Protein 1CPQ (pdb70)

Foldseek 3Di:
DPQPVLLVVVVVLVVVVVVLLVQLVVCLVPPDLVSLLVSLVSLVVSLVDDSPVSDDQQNDCVNVPPSFFWHNVCVVCVVVLVVLSVQLSVLSVQLNVCSNVSPSVSNNVSSVSNVVSVVVNCVRTGHPD

Organism: Rhodobacter capsulatus (NCBI:txid1061)

Nearest PDB structures (foldseek):
  1cpq-assembly1_A  TM=1.008E+00  e=2.840E-18  Rhodobacter capsulatus
  1cpr-assembly1_A  TM=1.002E+00  e=9.735E-18  Rhodobacter capsulatus
  3vrc-assembly1_B  TM=9.117E-01  e=1.213E-06  Thermochromatium tepidum
  3vrc-assembly1_A  TM=9.094E-01  e=1.034E-05  Thermochromatium tepidum
  5b3i-assembly2_C  TM=8.720E-01  e=8.807E-05  Hydrogenophilus thermoluteolus

B-factor: mean 19.58, std 13.54, range [7.79, 81.95]

Sequence (129 aa):
ADTKEVLEAREAYFKSLGGSMKAMTGVAKAFDAEAAKVEAAKLEKILATDVAPLFPAGTSSTDLPGQTEAKAAIWANMDDFGAKGKAMHEAGGAVIAAANAGDGAAFGAALQKLGGTCKACHDDYREED

Radius of gyration: 15.61 Å; Cα contacts (8 Å, |Δi|>4): 128; chains: 1; bounding box: 39×42×29 Å

Secondary structure (DSSP, 8-state):
--HHHHHHHHHHHHHHHHHHHHHHHHHHHT--HHHHHHHHHHHHHHTT---GGG--TT-STTTSTTT--B-THHHHSHHHHHHHHHHHHHHHHHHHHHHHHT-HHHHHHHHHHHHHHHHHHHHHHB---

InterPro domains:
  IPR002321 Cytochrome c, class II [PF01322] (6-126)
  IPR002321 Cytochrome c, class II [PS51009] (5-127)
  IPR010980 Cytochrome c/b562 [SSF47175] (2-128)
  IPR012127 Cytochrome c prime [PIRSF000027] (2-128)
  IPR015984 Cytochrome c prime, subgroup [PR00608] (92-115)
  IPR015984 Cytochrome c prime, subgroup [PR00608] (115-126)

CATH classification: 1.20.120.10

Solvent-accessible surface area: 7367 Å² total; per-residue (Å²): 99,121,51,151,100,16,12,96,29,6,68,60,21,85,160,44,27,41,34,0,47,168,35,1,54,38,19,37,174,75,71,71,36,136,30,0,69,91,35,0,58,100,2,96,159,22,37,84,66,106,32,72,88,26,16,32,83,44,4,2,18,109,73,38,101,86,113,16,78,10,53,54,36,4,55,84,68,81,134,53,31,42,57,49,35,131,41,29,47,104,12,0,33,52,0,19,61,9,0,91,80,30,67,25,90,42,0,21,51,12,12,136,144,9,21,40,20,40,130,44,25,68,82,66,12,110,40,135,162

Structure (mmCIF, N/CA/C/O backbone):
data_1CPQ
#
_entry.id   1CPQ
#
_cell.length_a   47.820
_cell.length_b   72.590
_cell.length_c   34.320
_cell.angle_alpha   90.00
_cell.angle_beta   90.00
_cell.angle_gamma   90.00
#
_symmetry.space_group_name_H-M   'P 21 21 2'
#
loop_
_entity.id
_entity.type
_entity.pdbx_description
1 polymer "CYTOCHROME C'"
2 non-polymer 'PROTOPORPHYRIN IX CONTAINING FE'
3 water water
#
loop_
_atom_site.group_PDB
_atom_site.id
_atom_site.type_symbol
_atom_site.label_atom_id
_atom_site.label_alt_id
_atom_site.label_comp_id
_atom_site.label_asym_id
_atom_site.label_entity_id
_atom_site.label_seq_id
_atom_site.pdbx_PDB_ins_code
_atom_site.Cartn_x
_atom_site.Cartn_y
_atom_site.Cartn_z
_atom_site.occupancy
_atom_site.B_iso_or_equiv
_atom_site.auth_seq_id
_atom_site.auth_comp_id
_atom_site.auth_asym_id
_atom_site.auth_atom_id
_atom_site.pdbx_PDB_model_num
ATOM 1 N N . ALA A 1 1 ? 9.113 9.244 28.281 1.00 76.70 1 ALA A N 1
ATOM 2 C CA . ALA A 1 1 ? 8.279 10.448 28.575 1.00 77.37 1 ALA A CA 1
ATOM 3 C C . ALA A 1 1 ? 7.473 10.822 27.336 1.00 77.54 1 ALA A C 1
ATOM 4 O O . ALA A 1 1 ? 7.506 10.104 26.330 1.00 79.34 1 ALA A O 1
ATOM 9 N N . ASP A 1 2 ? 6.708 11.909 27.423 1.00 76.57 2 ASP A N 1
ATOM 10 C CA . ASP A 1 2 ? 5.946 12.398 26.275 1.00 74.40 2 ASP A CA 1
ATOM 11 C C . ASP A 1 2 ? 7.051 13.013 25.396 1.00 71.24 2 ASP A C 1
ATOM 12 O O . ASP A 1 2 ? 7.343 14.214 25.475 1.00 70.84 2 ASP A O 1
ATOM 18 N N . THR A 1 3 ? 7.695 12.146 24.617 1.00 66.39 3 THR A N 1
ATOM 19 C CA . THR A 1 3 ? 8.817 12.488 23.746 1.00 61.86 3 THR A CA 1
ATOM 20 C C . THR A 1 3 ? 8.958 13.921 23.199 1.00 57.96 3 THR A C 1
ATOM 21 O O . THR A 1 3 ? 10.008 14.541 23.369 1.00 56.55 3 THR A O 1
ATOM 27 N N . LYS A 1 4 ? 7.908 14.456 22.584 1.00 54.31 4 LYS A N 1
ATOM 28 C CA . LYS A 1 4 ? 7.959 15.797 22.008 1.00 50.32 4 LYS A CA 1
ATOM 29 C C . LYS A 1 4 ? 8.593 16.883 22.864 1.00 46.30 4 LYS A C 1
ATOM 30 O O . LYS A 1 4 ? 9.494 17.589 22.412 1.00 45.29 4 LYS A O 1
ATOM 40 N N . GLU A 1 5 ? 8.151 17.014 24.104 1.00 41.71 5 GLU A N 1
ATOM 41 C CA . GLU A 1 5 ? 8.706 18.059 24.933 1.00 39.25 5 GLU A CA 1
ATOM 42 C C . GLU A 1 5 ? 10.153 17.874 25.372 1.00 34.39 5 GLU A C 1
ATOM 43 O O . GLU A 1 5 ? 10.889 18.854 25.452 1.00 31.68 5 GLU A O 1
ATOM 50 N N . VAL A 1 6 ? 10.573 16.647 25.668 1.00 29.79 6 VAL A N 1
ATOM 51 C CA . VAL A 1 6 ? 11.964 16.460 26.079 1.00 26.69 6 VAL A CA 1
ATOM 52 C C . VAL A 1 6 ? 12.903 16.819 24.933 1.00 23.52 6 VAL A C 1
ATOM 53 O O . VAL A 1 6 ? 13.921 17.469 25.153 1.00 22.13 6 VAL A O 1
ATOM 58 N N . LEU A 1 7 ? 12.522 16.461 23.708 1.00 20.56 7 LEU A N 1
ATOM 59 C CA . LEU A 1 7 ? 13.349 16.769 22.546 1.00 19.53 7 LEU A CA 1
ATOM 60 C C . LEU A 1 7 ? 13.476 18.284 22.374 1.00 20.23 7 LEU A C 1
ATOM 61 O O . LEU A 1 7 ? 14.570 18.792 22.131 1.00 18.81 7 LEU A O 1
ATOM 67 N N . GLU A 1 8 ? 12.371 19.004 22.554 1.00 20.21 8 GLU A N 1
ATOM 68 C CA . GLU A 1 8 ? 12.382 20.461 22.440 1.00 22.94 8 GLU A CA 1
ATOM 69 C C . GLU A 1 8 ? 13.242 21.066 23.539 1.00 20.62 8 GLU A C 1
ATOM 70 O O . GLU A 1 8 ? 14.055 21.951 23.287 1.00 21.85 8 GLU A O 1
ATOM 77 N N . ALA A 1 9 ? 13.063 20.567 24.754 1.00 17.81 9 ALA A N 1
ATOM 78 C CA . ALA A 1 9 ? 13.786 21.060 25.905 1.00 17.03 9 ALA A CA 1
ATOM 79 C C . ALA A 1 9 ? 15.299 20.903 25.803 1.00 17.11 9 ALA A C 1
ATOM 80 O O . ALA A 1 9 ? 16.052 21.854 26.047 1.00 16.84 9 ALA A O 1
ATOM 83 N N . ARG A 1 10 ? 15.758 19.719 25.419 1.00 16.23 10 ARG A N 1
ATOM 84 C CA . ARG A 1 10 ? 17.194 19.501 25.343 1.00 15.59 10 ARG A CA 1
ATOM 85 C C . ARG A 1 10 ? 17.822 20.220 24.166 1.00 14.93 10 ARG A C 1
ATOM 86 O O . ARG A 1 10 ? 18.957 20.678 24.245 1.00 16.08 10 ARG A O 1
ATOM 100 N N . GLU A 1 11 ? 17.075 20.369 23.087 1.00 15.40 11 GLU A N 1
ATOM 101 C CA . GLU A 1 11 ? 17.616 21.071 21.939 1.00 18.00 11 GLU A CA 1
ATOM 102 C C . GLU A 1 11 ? 17.733 22.564 22.262 1.00 16.67 11 GLU A C 1
ATOM 103 O O . GLU A 1 11 ? 18.714 23.209 21.901 1.00 17.27 11 GLU A O 1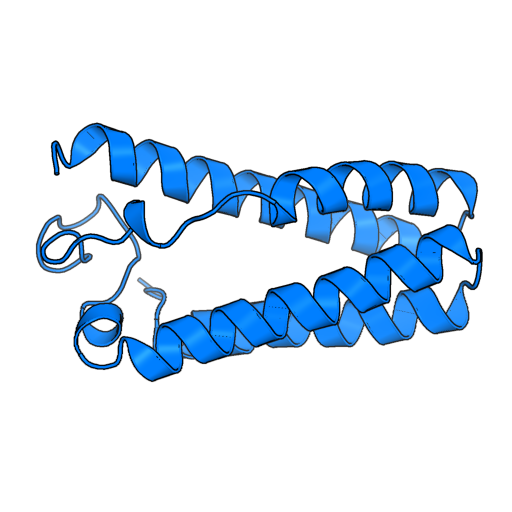
ATOM 110 N N . ALA A 1 12 ? 16.799 23.068 23.060 1.00 17.01 12 ALA A N 1
ATOM 111 C CA . ALA A 1 12 ? 16.796 24.465 23.474 1.00 17.55 12 ALA A CA 1
ATOM 112 C C . ALA A 1 12 ? 17.983 24.728 24.381 1.00 16.97 12 ALA A C 1
ATOM 113 O O . ALA A 1 12 ? 18.638 25.769 24.287 1.00 17.88 12 ALA A O 1
ATOM 116 N N . TYR A 1 13 ? 18.245 23.769 25.265 1.00 16.42 13 TYR A N 1
ATOM 117 C CA . TYR A 1 13 ? 19.347 23.840 26.217 1.00 14.45 13 TYR A CA 1
ATOM 118 C C . TYR A 1 13 ? 20.699 23.878 25.511 1.00 14.07 13 TYR A C 1
ATOM 119 O O . TYR A 1 13 ? 21.546 24.721 25.823 1.00 15.14 13 TYR A O 1
ATOM 130 N N . PHE A 1 14 ? 20.903 22.972 24.561 1.00 13.66 14 PHE A N 1
ATOM 131 C CA . PHE A 1 14 ? 22.165 22.922 23.816 1.00 14.24 14 PHE A CA 1
ATOM 132 C C . PHE A 1 14 ? 22.336 24.122 22.897 1.00 15.49 14 PHE A C 1
ATOM 133 O O . PHE A 1 14 ? 23.458 24.598 22.687 1.00 13.39 14 PHE A O 1
ATOM 142 N N . LYS A 1 15 ? 21.219 24.620 22.363 1.00 16.93 15 LYS A N 1
ATOM 143 C CA . LYS A 1 15 ? 21.249 25.812 21.522 1.00 18.60 15 LYS A CA 1
ATOM 144 C C . LYS A 1 15 ? 21.719 27.002 22.363 1.00 17.70 15 LYS A C 1
ATOM 145 O O . LYS A 1 15 ? 22.583 27.765 21.928 1.00 18.25 15 LYS A O 1
ATOM 155 N N . SER A 1 16 ? 21.187 27.144 23.576 1.00 17.45 16 SER A N 1
ATOM 156 C CA . SER A 1 16 ? 21.609 28.252 24.424 1.00 19.26 16 SER A CA 1
ATOM 157 C C . SER A 1 16 ? 23.093 28.117 24.832 1.00 18.54 16 SER A C 1
ATOM 158 O O . SER A 1 16 ? 23.820 29.117 24.942 1.00 16.79 16 SER A O 1
ATOM 163 N N . LEU A 1 17 ? 23.546 26.879 25.020 1.00 17.96 17 LEU A N 1
ATOM 164 C CA . LEU A 1 17 ? 24.943 26.622 25.361 1.00 17.77 17 LEU A CA 1
ATOM 165 C C . LEU A 1 17 ? 25.814 27.022 24.167 1.00 16.75 17 LEU A C 1
ATOM 166 O O . LEU A 1 17 ? 26.901 27.590 24.332 1.00 15.42 17 LEU A O 1
ATOM 172 N N . GLY A 1 18 ? 25.349 26.694 22.964 1.00 17.26 18 GLY A N 1
ATOM 173 C CA . GLY A 1 18 ? 26.098 27.048 21.769 1.00 17.70 18 GLY A CA 1
ATOM 174 C C . GLY A 1 18 ? 26.256 28.562 21.679 1.00 18.04 18 GLY A C 1
ATOM 175 O O . GLY A 1 18 ? 27.360 29.070 21.443 1.00 17.86 18 GLY A O 1
ATOM 177 N N . GLY A 1 19 ? 25.161 29.280 21.932 1.00 16.79 19 GLY A N 1
ATOM 178 C CA . GLY A 1 19 ? 25.176 30.733 21.874 1.00 17.06 19 GLY A CA 1
ATOM 179 C C . GLY A 1 19 ? 26.132 31.318 22.893 1.00 17.18 19 GLY A C 1
ATOM 180 O O . GLY A 1 19 ? 26.862 32.286 22.625 1.00 14.85 19 GLY A O 1
ATOM 182 N N . SER A 1 20 ? 26.133 30.712 24.075 1.00 16.80 20 SER A N 1
ATOM 183 C CA . SER A 1 20 ? 27.016 31.134 25.147 1.00 16.58 20 SER A CA 1
ATOM 184 C C . SER A 1 20 ? 28.489 30.918 24.739 1.00 15.59 20 SER A C 1
ATOM 185 O O . SER A 1 20 ? 29.308 31.808 24.899 1.00 14.81 20 SER A O 1
ATOM 190 N N . MET A 1 21 ? 28.802 29.762 24.157 1.00 14.99 21 MET A N 1
ATOM 191 C CA . MET A 1 21 ? 30.170 29.457 23.735 1.00 16.74 21 MET A CA 1
ATOM 192 C C . MET A 1 21 ? 30.643 30.451 22.666 1.00 16.43 21 MET A C 1
ATOM 193 O O . MET A 1 21 ? 31.774 30.938 22.697 1.00 15.37 21 MET A O 1
ATOM 199 N N . LYS A 1 22 ? 29.749 30.767 21.739 1.00 15.17 22 LYS A N 1
ATOM 200 C CA . LYS A 1 22 ? 30.032 31.696 20.659 1.00 16.77 22 LYS A CA 1
ATOM 201 C C . LYS A 1 22 ? 30.351 33.090 21.217 1.00 15.58 22 LYS A C 1
ATOM 202 O O . LYS A 1 22 ? 31.355 33.697 20.850 1.00 15.89 22 LYS A O 1
ATOM 212 N N . ALA A 1 23 ? 29.559 33.549 22.178 1.00 14.09 23 ALA A N 1
ATOM 213 C CA . ALA A 1 23 ? 29.768 34.875 22.762 1.00 13.93 23 ALA A CA 1
ATOM 214 C C . ALA A 1 23 ? 31.064 34.955 23.566 1.00 12.72 23 ALA A C 1
ATOM 215 O O . ALA A 1 23 ? 31.813 35.931 23.473 1.00 15.07 23 ALA A O 1
ATOM 218 N N . MET A 1 24 ? 31.333 33.930 24.359 1.00 12.23 24 MET A N 1
ATOM 219 C CA . MET A 1 24 ? 32.544 33.917 25.163 1.00 12.59 24 MET A CA 1
ATOM 220 C C . MET A 1 24 ? 33.818 33.842 24.339 1.00 12.84 24 MET A C 1
ATOM 221 O O . MET A 1 24 ? 34.853 34.340 24.777 1.00 12.75 24 MET A O 1
ATOM 227 N N . THR A 1 25 ? 33.748 33.220 23.159 1.00 14.63 25 THR A N 1
ATOM 228 C CA . THR A 1 25 ? 34.911 33.122 22.263 1.00 15.25 25 THR A CA 1
ATOM 229 C C . THR A 1 25 ? 35.256 34.539 21.778 1.00 14.80 25 THR A C 1
ATOM 230 O O . THR A 1 25 ? 36.430 34.915 21.689 1.00 16.07 25 THR A O 1
ATOM 236 N N . GLY A 1 26 ? 34.225 35.332 21.494 1.00 14.43 26 GLY A N 1
ATOM 237 C CA . GLY A 1 26 ? 34.451 36.703 21.069 1.00 15.71 26 GLY A CA 1
ATOM 238 C C . GLY A 1 26 ? 35.103 37.489 22.192 1.00 17.21 26 GLY A C 1
ATOM 239 O O . GLY A 1 26 ? 36.057 38.225 21.967 1.00 19.90 26 GLY A O 1
ATOM 241 N N . VAL A 1 27 ? 34.608 37.314 23.413 1.00 18.09 27 VAL A N 1
ATOM 242 C CA . VAL A 1 27 ? 35.167 38.001 24.567 1.00 18.27 27 VAL A CA 1
ATOM 243 C C . VAL A 1 27 ? 36.628 37.602 24.755 1.00 19.56 27 VAL A C 1
ATOM 244 O O . VAL A 1 27 ? 37.473 38.458 24.989 1.00 20.59 27 VAL A O 1
ATOM 249 N N . ALA A 1 28 ? 36.929 36.312 24.631 1.00 20.63 28 ALA A N 1
ATOM 250 C CA . ALA A 1 28 ? 38.299 35.824 24.782 1.00 21.24 28 ALA A CA 1
ATOM 251 C C . ALA A 1 28 ? 39.234 36.466 23.753 1.00 22.42 28 ALA A C 1
ATOM 252 O O . ALA A 1 28 ? 40.407 36.705 24.026 1.00 23.11 28 ALA A O 1
ATOM 255 N N . LYS A 1 29 ? 38.708 36.781 22.581 1.00 24.34 29 LYS A N 1
ATOM 256 C CA . LYS A 1 29 ? 39.526 37.401 21.549 1.00 26.94 29 LYS A CA 1
ATOM 257 C C . LYS A 1 29 ? 39.882 38.845 21.892 1.00 28.15 29 LYS A C 1
ATOM 258 O O . LYS A 1 29 ? 40.954 39.331 21.526 1.00 31.36 29 LYS A O 1
ATOM 268 N N . ALA A 1 30 ? 39.013 39.500 22.653 1.00 26.52 30 ALA A N 1
ATOM 269 C CA . ALA A 1 30 ? 39.207 40.887 23.042 1.00 25.27 30 ALA A CA 1
ATOM 270 C C . ALA A 1 30 ? 38.710 41.013 24.474 1.00 24.19 30 ALA A C 1
ATOM 271 O O . ALA A 1 30 ? 37.675 41.620 24.734 1.00 25.91 30 ALA A O 1
ATOM 274 N N . PHE A 1 31 ? 39.457 40.450 25.410 1.00 23.54 31 PHE A N 1
ATOM 275 C CA . PHE A 1 31 ? 39.027 40.457 26.792 1.00 21.65 31 PHE A CA 1
ATOM 276 C C . PHE A 1 31 ? 38.577 41.789 27.367 1.00 23.64 31 PHE A C 1
ATOM 277 O O . PHE A 1 31 ? 39.264 42.810 27.268 1.00 23.71 31 PHE A O 1
ATOM 286 N N . ASP A 1 32 ? 37.402 41.739 27.978 1.00 23.30 32 ASP A N 1
ATOM 287 C CA . ASP A 1 32 ? 36.768 42.876 28.615 1.00 25.08 32 ASP A CA 1
ATOM 288 C C . ASP A 1 32 ? 36.160 42.246 29.849 1.00 22.13 32 ASP A C 1
ATOM 289 O O . ASP A 1 32 ? 35.313 41.376 29.739 1.00 22.69 32 ASP A O 1
ATOM 295 N N . ALA A 1 33 ? 36.608 42.672 31.019 1.00 21.98 33 ALA A N 1
ATOM 296 C CA . ALA A 1 33 ? 36.116 42.119 32.278 1.00 22.04 33 ALA A CA 1
ATOM 297 C C . ALA A 1 33 ? 34.598 42.187 32.446 1.00 22.13 33 ALA A C 1
ATOM 298 O O . ALA A 1 33 ? 33.973 41.220 32.886 1.00 20.32 33 ALA A O 1
ATOM 301 N N . GLU A 1 34 ? 33.996 43.319 32.102 1.00 22.65 34 GLU A N 1
ATOM 302 C CA . GLU A 1 34 ? 32.547 43.438 32.256 1.00 23.96 34 GLU A CA 1
ATOM 303 C C . GLU A 1 34 ? 31.778 42.545 31.281 1.00 21.26 34 GLU A C 1
ATOM 304 O O . GLU A 1 34 ? 30.794 41.911 31.659 1.00 20.09 34 GLU A O 1
ATOM 311 N N . ALA A 1 35 ? 32.255 42.453 30.046 1.00 17.03 35 ALA A N 1
ATOM 312 C CA . ALA A 1 35 ? 31.601 41.597 29.080 1.00 16.43 35 ALA A CA 1
ATOM 313 C C . ALA A 1 35 ? 31.747 40.144 29.543 1.00 15.59 35 ALA A C 1
ATOM 314 O O . ALA A 1 35 ? 30.805 39.362 29.455 1.00 14.80 35 ALA A O 1
ATOM 317 N N . ALA A 1 36 ? 32.924 39.785 30.053 1.00 15.19 36 ALA A N 1
ATOM 318 C CA . ALA A 1 36 ? 33.177 38.419 30.520 1.00 13.98 36 ALA A CA 1
ATOM 319 C C . ALA A 1 36 ? 32.238 38.039 31.664 1.00 13.39 36 ALA A C 1
ATOM 320 O O . ALA A 1 36 ? 31.658 36.947 31.656 1.00 14.49 36 ALA A O 1
ATOM 323 N N . LYS A 1 37 ? 32.076 38.939 32.632 1.00 13.05 37 LYS A N 1
ATOM 324 C CA . LYS A 1 37 ? 31.203 38.692 33.777 1.00 14.01 37 LYS A CA 1
ATOM 325 C C . LYS A 1 37 ? 29.738 38.584 33.354 1.00 13.44 37 LYS A C 1
ATOM 326 O O . LYS A 1 37 ? 28.994 37.782 33.923 1.00 12.27 37 LYS A O 1
ATOM 336 N N . VAL A 1 38 ? 29.324 39.358 32.350 1.00 13.47 38 VAL A N 1
ATOM 337 C CA . VAL A 1 38 ? 27.933 39.271 31.898 1.00 15.09 38 VAL A CA 1
ATOM 338 C C . VAL A 1 38 ? 27.687 37.922 31.242 1.00 13.24 38 VAL A C 1
ATOM 339 O O . VAL A 1 38 ? 26.652 37.300 31.469 1.00 11.16 38 VAL A O 1
ATOM 344 N N . GLU A 1 39 ? 28.637 37.461 30.434 1.00 11.90 39 GLU A N 1
ATOM 345 C CA . GLU A 1 39 ? 28.463 36.176 29.786 1.00 12.20 39 GLU A CA 1
ATOM 346 C C . GLU A 1 39 ? 28.526 35.052 30.795 1.00 13.38 39 GLU A C 1
ATOM 347 O O . GLU A 1 39 ? 27.763 34.094 30.699 1.00 12.90 39 GLU A O 1
ATOM 354 N N . ALA A 1 40 ? 29.414 35.180 31.776 1.00 14.10 40 ALA A N 1
ATOM 355 C CA . ALA A 1 40 ? 29.560 34.157 32.813 1.00 13.93 40 ALA A CA 1
ATOM 356 C C . ALA A 1 40 ? 28.269 34.010 33.633 1.00 14.29 40 ALA A C 1
ATOM 357 O O . ALA A 1 40 ? 27.866 32.896 33.967 1.00 15.69 40 ALA A O 1
ATOM 360 N N . ALA A 1 41 ? 27.628 35.133 33.962 1.00 13.48 41 ALA A N 1
ATOM 361 C CA . ALA A 1 41 ? 26.391 35.119 34.733 1.00 11.98 41 ALA A CA 1
ATOM 362 C C . ALA A 1 41 ? 25.314 34.334 33.973 1.00 12.70 41 ALA A C 1
ATOM 363 O O . ALA A 1 41 ? 24.556 33.554 34.564 1.00 14.21 41 ALA A O 1
ATOM 366 N N . LYS A 1 42 ? 25.267 34.520 32.659 1.00 11.40 42 LYS A N 1
ATOM 367 C CA . LYS A 1 42 ? 24.309 33.808 31.829 1.00 11.56 42 LYS A CA 1
ATOM 368 C C . LYS A 1 42 ? 24.653 32.314 31.820 1.00 12.69 42 LYS A C 1
ATOM 369 O O . LYS A 1 42 ? 23.796 31.478 32.080 1.00 12.60 42 LYS A O 1
ATOM 379 N N . LEU A 1 43 ? 25.920 31.991 31.566 1.00 12.75 43 LEU A N 1
ATOM 380 C CA . LEU A 1 43 ? 26.368 30.602 31.532 1.00 13.32 43 LEU A CA 1
ATOM 381 C C . LEU A 1 43 ? 26.075 29.896 32.857 1.00 12.98 43 LEU A C 1
ATOM 382 O O . LEU A 1 43 ? 25.688 28.721 32.869 1.00 12.44 43 LEU A O 1
ATOM 388 N N . GLU A 1 44 ? 26.237 30.619 33.966 1.00 13.11 44 GLU A N 1
ATOM 389 C CA . GLU A 1 44 ? 25.993 30.054 35.283 1.00 15.69 44 GLU A CA 1
ATOM 390 C C . GLU A 1 44 ? 24.578 29.527 35.427 1.00 15.20 44 GLU A C 1
ATOM 391 O O . GLU A 1 44 ? 24.364 28.436 35.948 1.00 16.05 44 GLU A O 1
ATOM 398 N N . LYS A 1 45 ? 23.616 30.300 34.944 1.00 14.78 45 LYS A N 1
ATOM 399 C CA . LYS A 1 45 ? 22.219 29.901 35.004 1.00 15.43 45 LYS A CA 1
ATOM 400 C C . LYS A 1 45 ? 21.968 28.692 34.099 1.00 14.59 45 LYS A C 1
ATOM 401 O O . LYS A 1 45 ? 21.311 27.731 34.513 1.00 15.70 45 LYS A O 1
ATOM 411 N N . ILE A 1 46 ? 22.527 28.714 32.891 1.00 14.47 46 ILE A N 1
ATOM 412 C CA . ILE 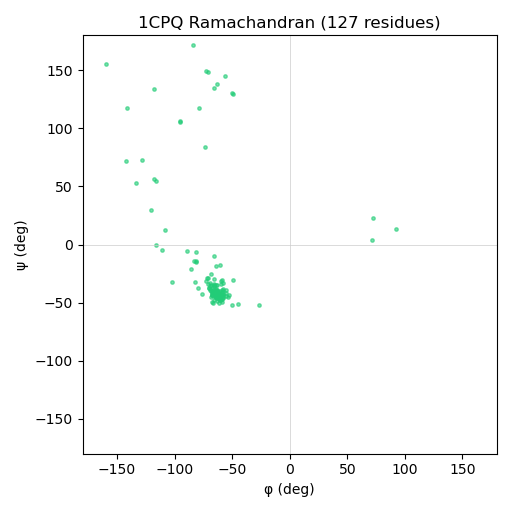A 1 46 ? 22.352 27.599 31.945 1.00 15.20 46 ILE A CA 1
ATOM 413 C C . ILE A 1 46 ? 22.857 26.292 32.556 1.00 15.02 46 ILE A C 1
ATOM 414 O O . ILE A 1 46 ? 22.157 25.279 32.521 1.00 16.40 46 ILE A O 1
ATOM 420 N N . LEU A 1 47 ? 24.036 26.329 33.164 1.00 15.46 47 LEU A N 1
ATOM 421 C CA . LEU A 1 47 ? 24.618 25.138 33.769 1.00 18.47 47 LEU A CA 1
ATOM 422 C C . LEU A 1 47 ? 23.857 24.594 34.961 1.00 21.68 47 LEU A C 1
ATOM 423 O O . LEU A 1 47 ? 24.180 23.517 35.463 1.00 22.37 47 LEU A O 1
ATOM 429 N N . ALA A 1 48 ? 22.880 25.349 35.447 1.00 23.55 48 ALA A N 1
ATOM 430 C CA . ALA A 1 48 ? 22.082 24.886 36.575 1.00 25.99 48 ALA A CA 1
ATOM 431 C C . ALA A 1 48 ? 20.966 23.921 36.132 1.00 27.95 48 ALA A C 1
ATOM 432 O O . ALA A 1 48 ? 20.365 23.241 36.967 1.00 30.41 48 ALA A O 1
ATOM 435 N N . THR A 1 49 ? 20.682 23.865 34.831 1.00 27.95 49 THR A N 1
ATOM 436 C CA . THR A 1 49 ? 19.643 22.974 34.303 1.00 28.42 49 THR A CA 1
ATOM 437 C C . THR A 1 49 ? 20.029 21.505 34.484 1.00 28.52 49 THR A C 1
ATOM 438 O O . THR A 1 49 ? 21.163 21.111 34.189 1.00 27.93 49 THR A O 1
ATOM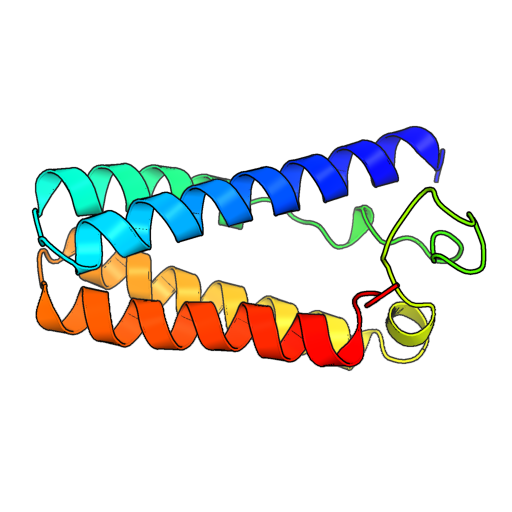 444 N N . ASP A 1 50 ? 19.091 20.688 34.956 1.00 29.82 50 ASP A N 1
ATOM 445 C CA . ASP A 1 50 ? 19.362 19.255 35.130 1.00 30.52 50 ASP A CA 1
ATOM 446 C C . ASP A 1 50 ? 18.841 18.571 33.868 1.00 28.47 50 ASP A C 1
ATOM 447 O O . ASP A 1 50 ? 17.636 18.422 33.694 1.00 29.62 50 ASP A O 1
ATOM 453 N N . VAL A 1 51 ? 19.742 18.155 32.988 1.00 26.89 51 VAL A N 1
ATOM 454 C CA . VAL A 1 51 ? 19.314 17.529 31.737 1.00 27.28 51 VAL A CA 1
ATOM 455 C C . VAL A 1 51 ? 19.117 16.015 31.753 1.00 25.22 51 VAL A C 1
ATOM 456 O O . VAL A 1 51 ? 18.630 15.456 30.772 1.00 23.54 51 VAL A O 1
ATOM 461 N N . ALA A 1 52 ? 19.464 15.359 32.863 1.00 23.66 52 ALA A N 1
ATOM 462 C CA . ALA A 1 52 ? 19.287 13.907 32.972 1.00 23.36 52 ALA A CA 1
ATOM 463 C C . ALA A 1 52 ? 17.865 13.493 32.562 1.00 22.23 52 ALA A C 1
ATOM 464 O O . ALA A 1 52 ? 17.696 12.644 31.683 1.00 20.47 52 ALA A O 1
ATOM 467 N N . PRO A 1 53 ? 16.828 14.132 33.149 1.00 22.09 53 PRO A N 1
ATOM 468 C CA . PRO A 1 53 ? 15.442 13.790 32.804 1.00 21.25 53 PRO A CA 1
ATOM 469 C C . PRO A 1 53 ? 15.107 14.023 31.322 1.00 20.51 53 PRO A C 1
ATOM 470 O O . PRO A 1 53 ? 14.096 13.520 30.830 1.00 20.38 53 PRO A O 1
ATOM 474 N N . LEU A 1 54 ? 15.933 14.806 30.626 1.00 18.40 54 LEU A N 1
ATOM 475 C CA . LEU A 1 54 ? 15.701 15.103 29.214 1.00 17.32 54 LEU A CA 1
ATOM 476 C C . LEU A 1 54 ? 16.205 13.983 28.301 1.00 15.96 54 LEU A C 1
ATOM 477 O O . LEU A 1 54 ? 15.972 14.008 27.094 1.00 14.97 54 LEU A O 1
ATOM 483 N N . PHE A 1 55 ? 16.882 12.998 28.879 1.00 15.80 55 PHE A N 1
ATOM 484 C CA . PHE A 1 55 ? 17.400 11.880 28.104 1.00 15.14 55 PHE A CA 1
ATOM 485 C C . PHE A 1 55 ? 16.818 10.518 28.512 1.00 16.48 55 PHE A C 1
ATOM 486 O O . PHE A 1 55 ? 17.566 9.602 28.871 1.00 15.18 55 PHE A O 1
ATOM 495 N N . PRO A 1 56 ? 15.471 10.371 28.484 1.00 17.13 56 PRO A N 1
ATOM 496 C CA . PRO A 1 56 ? 14.880 9.077 28.858 1.00 16.67 56 PRO A CA 1
ATOM 497 C C . PRO A 1 56 ? 15.147 8.071 27.735 1.00 19.06 56 PRO A C 1
ATOM 498 O O . PRO A 1 56 ? 15.243 8.454 26.558 1.00 18.21 56 PRO A O 1
ATOM 502 N N . ALA A 1 57 ? 15.283 6.795 28.090 1.00 18.39 57 ALA A N 1
ATOM 503 C CA . ALA A 1 57 ? 15.544 5.760 27.096 1.00 17.71 57 ALA A CA 1
ATOM 504 C C . ALA A 1 57 ? 14.458 5.773 26.011 1.00 16.17 57 ALA A C 1
ATOM 505 O O . ALA A 1 57 ? 13.305 6.120 26.272 1.00 14.77 57 ALA A O 1
ATOM 508 N N . GLY A 1 58 ? 14.856 5.471 24.779 1.00 17.10 58 GLY A N 1
ATOM 509 C CA . GLY A 1 58 ? 13.910 5.462 23.673 1.00 17.27 58 GLY A CA 1
ATOM 510 C C . GLY A 1 58 ? 13.766 6.759 22.886 1.00 16.34 58 GLY A C 1
ATOM 511 O O . GLY A 1 58 ? 12.821 6.912 22.102 1.00 16.91 58 GLY A O 1
ATOM 513 N N . THR A 1 59 ? 14.691 7.694 23.078 1.00 14.59 59 THR A N 1
ATOM 514 C CA . THR A 1 59 ? 14.628 8.964 22.368 1.00 14.54 59 THR A CA 1
ATOM 515 C C . THR A 1 59 ? 15.864 9.216 21.507 1.00 15.13 59 THR A C 1
ATOM 516 O O . THR A 1 59 ? 16.250 10.364 21.287 1.00 15.31 59 THR A O 1
ATOM 522 N N . SER A 1 60 ? 16.479 8.146 21.011 1.00 14.77 60 SER A N 1
ATOM 523 C CA . SER A 1 60 ? 17.674 8.289 20.178 1.00 14.81 60 SER A CA 1
ATOM 524 C C . SER A 1 60 ? 17.290 8.549 18.730 1.00 15.30 60 SER A C 1
ATOM 525 O O . SER A 1 60 ? 16.122 8.409 18.354 1.00 13.17 60 SER A O 1
ATOM 530 N N . SER A 1 61 ? 18.291 8.862 17.911 1.00 16.72 61 SER A N 1
ATOM 531 C CA . SER A 1 61 ? 18.083 9.111 16.487 1.00 16.60 61 SER A CA 1
ATOM 532 C C . SER A 1 61 ? 17.570 7.853 15.762 1.00 17.30 61 SER A C 1
ATOM 533 O O . SER A 1 61 ? 17.025 7.941 14.674 1.00 17.13 61 SER A O 1
ATOM 538 N N . THR A 1 62 ? 17.747 6.689 16.374 1.00 17.49 62 THR A N 1
ATOM 539 C CA . THR A 1 62 ? 17.275 5.435 15.804 1.00 18.24 62 THR A CA 1
ATOM 540 C C . THR A 1 62 ? 15.801 5.278 16.146 1.00 19.03 62 THR A C 1
ATOM 541 O O . THR A 1 62 ? 15.042 4.682 15.382 1.00 20.59 62 THR A O 1
ATOM 547 N N . ASP A 1 63 ? 15.402 5.785 17.309 1.00 17.41 63 ASP A N 1
ATOM 548 C CA . ASP A 1 63 ? 14.007 5.695 17.738 1.00 17.11 63 ASP A CA 1
ATOM 549 C C . ASP A 1 63 ? 13.131 6.753 17.069 1.00 16.32 63 ASP A C 1
ATOM 550 O O . ASP A 1 63 ? 11.966 6.504 16.756 1.00 16.82 63 ASP A O 1
ATOM 556 N N . LEU A 1 64 ? 13.688 7.943 16.896 1.00 15.17 64 LEU A N 1
ATOM 557 C CA . LEU A 1 64 ? 12.978 9.075 16.300 1.00 15.15 64 LEU A CA 1
ATOM 558 C C . LEU A 1 64 ? 13.824 9.647 15.161 1.00 15.08 64 LEU A C 1
ATOM 559 O O . LEU A 1 64 ? 14.398 10.744 15.267 1.00 14.55 64 LEU A O 1
ATOM 565 N N . PRO A 1 65 ? 13.889 8.917 14.037 1.00 16.90 65 PRO A N 1
ATOM 566 C CA . PRO A 1 65 ? 14.678 9.353 12.877 1.00 17.41 65 PRO A CA 1
ATOM 567 C C . PRO A 1 65 ? 14.436 10.785 12.411 1.00 18.49 65 PRO A C 1
ATOM 568 O O . PRO A 1 65 ? 13.287 11.216 12.262 1.00 18.06 65 PRO A O 1
ATOM 572 N N . GLY A 1 66 ? 15.539 11.517 12.239 1.00 18.38 66 GLY A N 1
ATOM 573 C CA . GLY A 1 66 ? 15.513 12.896 11.772 1.00 18.98 66 GLY A CA 1
ATOM 574 C C . GLY A 1 66 ? 14.987 13.938 12.743 1.00 21.54 66 GLY A C 1
ATOM 575 O O . GLY A 1 66 ? 14.883 15.121 12.388 1.00 22.31 66 GLY A O 1
ATOM 577 N N . GLN A 1 67 ? 14.669 13.525 13.969 1.00 19.80 67 GLN A N 1
ATOM 578 C CA . GLN A 1 67 ? 14.128 14.456 14.953 1.00 18.88 67 GLN A CA 1
ATOM 579 C C . GLN A 1 67 ? 15.076 14.757 16.112 1.00 17.65 67 GLN A C 1
ATOM 580 O O . GLN A 1 67 ? 14.798 15.622 16.947 1.00 15.18 67 GLN A O 1
ATOM 589 N N . THR A 1 68 ? 16.209 14.065 16.130 1.00 14.98 68 THR A N 1
ATOM 590 C CA . THR A 1 68 ? 17.210 14.248 17.176 1.00 15.91 68 THR A CA 1
ATOM 591 C C . THR A 1 68 ? 18.570 13.732 16.699 1.00 15.41 68 THR A C 1
ATOM 592 O O . THR A 1 68 ? 18.657 12.902 15.787 1.00 14.96 68 THR A O 1
ATOM 598 N N . GLU A 1 69 ? 19.627 14.266 17.297 1.00 17.04 69 GLU A N 1
ATOM 599 C CA . GLU A 1 69 ? 20.985 13.868 16.976 1.00 17.34 69 GLU A CA 1
ATOM 600 C C . GLU A 1 69 ? 21.591 13.062 18.120 1.00 16.71 69 GLU A C 1
ATOM 601 O O . GLU A 1 69 ? 22.802 12.821 18.144 1.00 15.71 69 GLU A O 1
ATOM 608 N N . ALA A 1 70 ? 20.758 12.638 19.066 1.00 15.87 70 ALA A N 1
ATOM 609 C CA . ALA A 1 70 ? 21.251 11.835 20.187 1.00 16.54 70 ALA A CA 1
ATOM 610 C C . ALA A 1 70 ? 21.450 10.371 19.769 1.00 17.57 70 ALA A C 1
ATOM 611 O O . ALA A 1 70 ? 20.503 9.707 19.347 1.00 20.12 70 ALA A O 1
ATOM 614 N N . LYS A 1 71 ? 22.692 9.897 19.824 1.00 17.08 71 LYS A N 1
ATOM 615 C CA . LYS A 1 71 ? 23.021 8.520 19.463 1.00 16.33 71 LYS A CA 1
ATOM 616 C C . LYS A 1 71 ? 22.521 7.482 20.479 1.00 17.30 71 LYS A C 1
ATOM 617 O O . LYS A 1 71 ? 22.521 7.725 21.684 1.00 14.93 71 LYS A O 1
ATOM 627 N N . ALA A 1 72 ? 22.185 6.289 19.994 1.00 17.38 72 ALA A N 1
ATOM 628 C CA . ALA A 1 72 ? 21.711 5.219 20.865 1.00 17.58 72 ALA A CA 1
ATOM 629 C C . ALA A 1 72 ? 22.763 4.907 21.912 1.00 16.86 72 ALA A C 1
ATOM 630 O O . ALA A 1 72 ? 22.444 4.516 23.039 1.00 18.49 72 ALA A O 1
ATOM 633 N N . ALA A 1 73 ? 24.021 5.094 21.540 1.00 17.18 73 ALA A N 1
ATOM 634 C CA . ALA A 1 73 ? 25.145 4.848 22.442 1.00 17.23 73 ALA A CA 1
ATOM 635 C C . ALA A 1 73 ? 24.979 5.496 23.817 1.00 15.74 73 ALA A C 1
ATOM 636 O O . ALA A 1 73 ? 25.479 4.976 24.810 1.00 16.70 73 ALA A O 1
ATOM 639 N N . ILE A 1 74 ? 24.290 6.628 23.882 1.00 15.61 74 ILE A N 1
ATOM 640 C CA . ILE A 1 74 ? 24.082 7.330 25.153 1.00 14.22 74 ILE A CA 1
ATOM 641 C C . ILE A 1 74 ? 23.489 6.415 26.220 1.00 16.26 74 ILE A C 1
ATOM 642 O O . ILE A 1 74 ? 23.945 6.387 27.367 1.00 16.05 74 ILE A O 1
ATOM 648 N N . TRP A 1 75 ? 22.486 5.643 25.832 1.00 17.27 75 TRP A N 1
ATOM 649 C CA . TRP A 1 75 ? 21.826 4.757 26.771 1.00 18.00 75 TRP A CA 1
ATOM 650 C C . TRP A 1 75 ? 22.586 3.465 26.986 1.00 19.34 75 TRP A C 1
ATOM 651 O O . TRP A 1 75 ? 22.342 2.759 27.954 1.00 22.64 75 TRP A O 1
ATOM 664 N N . ALA A 1 76 ? 23.537 3.177 26.109 1.00 18.22 76 ALA A N 1
ATOM 665 C CA . ALA A 1 76 ? 24.342 1.984 26.244 1.00 17.51 76 ALA A CA 1
ATOM 666 C C . ALA A 1 76 ? 25.511 2.298 27.178 1.00 19.03 76 ALA A C 1
ATOM 667 O O . ALA A 1 76 ? 26.062 1.402 27.797 1.00 22.36 76 ALA A O 1
ATOM 670 N N . ASN A 1 77 ? 25.839 3.577 27.321 1.00 18.23 77 ASN A N 1
ATOM 671 C CA . ASN A 1 77 ? 26.944 4.027 28.169 1.00 19.65 77 ASN A CA 1
ATOM 672 C C . ASN A 1 77 ? 26.530 5.201 29.056 1.00 18.92 77 ASN A C 1
ATOM 673 O O . ASN A 1 77 ? 27.228 6.216 29.109 1.00 17.53 77 ASN A O 1
ATOM 681 N N . MET A 1 78 ? 25.437 5.037 29.795 1.00 19.08 78 MET A N 1
ATOM 682 C CA . MET A 1 78 ? 24.924 6.099 30.642 1.00 21.03 78 MET A CA 1
ATOM 683 C C . MET A 1 78 ? 25.899 6.691 31.680 1.00 19.86 78 MET A C 1
ATOM 684 O O . MET A 1 78 ? 25.903 7.909 31.906 1.00 19.01 78 MET A O 1
ATOM 690 N N . ASP A 1 79 ? 26.725 5.855 32.304 1.00 17.13 79 ASP A N 1
ATOM 691 C CA . ASP A 1 79 ? 27.691 6.350 33.283 1.00 17.55 79 ASP A CA 1
ATOM 692 C C . ASP A 1 79 ? 28.721 7.260 32.620 1.00 16.56 79 ASP A C 1
ATOM 693 O O . ASP A 1 79 ? 29.057 8.319 33.154 1.00 14.66 79 ASP A O 1
ATOM 699 N N . ASP A 1 80 ? 29.215 6.854 31.457 1.00 14.63 80 ASP A N 1
ATOM 700 C CA . ASP A 1 80 ? 30.194 7.668 30.749 1.00 15.48 80 ASP A CA 1
ATOM 701 C C . ASP A 1 80 ? 29.551 8.974 30.273 1.00 15.03 80 ASP A C 1
ATOM 702 O O . ASP A 1 80 ? 30.160 10.052 30.355 1.00 14.35 80 ASP A O 1
ATOM 708 N N . PHE A 1 81 ? 28.322 8.874 29.776 1.00 15.19 81 PHE A N 1
ATOM 709 C CA . PHE A 1 81 ? 27.600 10.050 29.310 1.00 15.73 81 PHE A CA 1
ATOM 710 C C . PHE A 1 81 ? 27.485 11.056 30.456 1.00 16.35 81 PHE A C 1
ATOM 711 O O . PHE A 1 81 ? 27.690 12.266 30.258 1.00 17.67 81 PHE A O 1
ATOM 720 N N . GLY A 1 82 ? 27.189 10.558 31.654 1.00 13.54 82 GLY A N 1
ATOM 721 C CA . GLY A 1 82 ? 27.085 11.431 32.808 1.00 13.90 82 GLY A CA 1
ATOM 722 C C . GLY A 1 82 ? 28.430 12.010 33.219 1.00 13.96 82 GLY A C 1
ATOM 723 O O . GLY A 1 82 ? 28.521 13.160 33.655 1.00 13.10 82 GLY A O 1
ATOM 725 N N . ALA A 1 83 ? 29.482 11.214 33.055 1.00 15.46 83 ALA A N 1
ATOM 726 C CA . ALA A 1 83 ? 30.840 11.627 33.390 1.00 13.82 83 ALA A CA 1
ATOM 727 C C . ALA A 1 83 ? 31.265 12.794 32.493 1.00 13.52 83 ALA A C 1
ATOM 728 O O . ALA A 1 83 ? 31.834 13.789 32.965 1.00 12.73 83 ALA A O 1
ATOM 731 N N . LYS A 1 84 ? 30.958 12.681 31.205 1.00 12.74 84 LYS A N 1
ATOM 732 C CA . LYS A 1 84 ? 31.286 13.715 30.226 1.00 12.82 84 LYS A CA 1
ATOM 733 C C . LYS A 1 84 ? 30.525 15.012 30.541 1.00 12.77 84 LYS A C 1
ATOM 734 O O . LYS A 1 84 ? 31.038 16.117 30.322 1.00 13.42 84 LYS A O 1
ATOM 744 N N . GLY A 1 85 ? 29.299 14.872 31.041 1.00 11.04 85 GLY A N 1
ATOM 745 C CA . GLY A 1 85 ? 28.506 16.025 31.410 1.00 10.99 85 GLY A CA 1
ATOM 746 C C . GLY A 1 85 ? 29.095 16.705 32.635 1.00 13.07 85 GLY A C 1
ATOM 747 O O . GLY A 1 85 ? 29.126 17.935 32.718 1.00 13.32 85 GLY A O 1
ATOM 749 N N . LYS A 1 86 ? 29.580 15.916 33.586 1.00 12.38 86 LYS A N 1
ATOM 750 C CA . LYS A 1 86 ? 30.180 16.468 34.791 1.00 13.22 86 LYS A CA 1
ATOM 751 C C . LYS A 1 86 ? 31.470 17.217 34.452 1.00 14.11 86 LYS A C 1
ATOM 752 O O . LYS A 1 86 ? 31.776 18.251 35.051 1.00 15.83 86 LYS A O 1
ATOM 762 N N . ALA A 1 87 ? 32.212 16.702 33.477 1.00 13.13 87 ALA A N 1
ATOM 763 C CA . ALA A 1 87 ? 33.441 17.342 33.038 1.00 12.93 87 ALA A CA 1
ATOM 764 C C . ALA A 1 87 ? 33.110 18.746 32.509 1.00 13.67 87 ALA A C 1
ATOM 765 O O . ALA A 1 87 ? 33.796 19.712 32.833 1.00 13.48 87 ALA A O 1
ATOM 768 N N . MET A 1 88 ? 32.029 18.875 31.745 1.00 13.22 88 MET A N 1
ATOM 769 C CA . MET A 1 88 ? 31.655 20.188 31.221 1.00 13.25 88 MET A CA 1
ATOM 770 C C . MET A 1 88 ? 31.296 21.1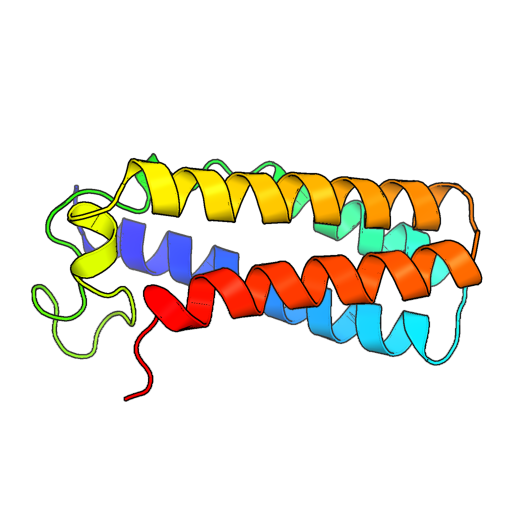51 32.346 1.00 12.59 88 MET A C 1
ATOM 771 O O . MET A 1 88 ? 31.716 22.295 32.340 1.00 13.93 88 MET A O 1
ATOM 777 N N . HIS A 1 89 ? 30.525 20.672 33.315 1.00 14.57 89 HIS A N 1
ATOM 778 C CA . HIS A 1 89 ? 30.094 21.477 34.453 1.00 13.73 89 HIS A CA 1
ATOM 779 C C . HIS A 1 89 ? 31.292 21.994 35.217 1.00 13.95 89 HIS A C 1
ATOM 780 O O . HIS A 1 89 ? 31.323 23.172 35.595 1.00 15.32 89 HIS A O 1
ATOM 797 N N . GLU A 1 90 ? 32.283 21.131 35.425 1.00 12.54 90 GLU A N 1
ATOM 798 C CA . GLU A 1 90 ? 33.504 21.535 36.107 1.00 13.09 90 GLU A CA 1
ATOM 799 C C . GLU A 1 90 ? 34.278 22.564 35.279 1.00 14.40 90 GLU A C 1
ATOM 800 O O . GLU A 1 90 ? 34.703 23.590 35.803 1.00 15.24 90 GLU A O 1
ATOM 807 N N . ALA A 1 91 ? 34.459 22.298 33.988 1.00 12.96 91 ALA A N 1
ATOM 808 C CA . ALA A 1 91 ? 35.181 23.240 33.130 1.00 14.38 91 ALA A CA 1
ATOM 809 C C . ALA A 1 91 ? 34.422 24.573 33.052 1.00 13.51 91 ALA A C 1
ATOM 810 O O . ALA A 1 91 ? 35.023 25.645 33.016 1.00 14.66 91 ALA A O 1
ATOM 813 N N . GLY A 1 92 ? 33.098 24.499 33.068 1.00 11.44 92 GLY A N 1
ATOM 814 C CA . GLY A 1 92 ? 32.284 25.696 33.001 1.00 11.35 92 GLY A CA 1
ATOM 815 C C . GLY A 1 92 ? 32.404 26.509 34.270 1.00 12.97 92 GLY A C 1
ATOM 816 O O . GLY A 1 92 ? 32.372 27.746 34.228 1.00 13.87 92 GLY A O 1
ATOM 818 N N . GLY A 1 93 ? 32.521 25.816 35.399 1.00 11.63 93 GLY A N 1
ATOM 819 C CA . GLY A 1 93 ? 32.685 26.496 36.670 1.00 13.73 93 GLY A CA 1
ATOM 820 C C . GLY A 1 93 ? 33.999 27.261 36.684 1.00 13.79 93 GLY A C 1
ATOM 821 O O . GLY A 1 93 ? 34.072 28.390 37.197 1.00 13.01 93 GLY A O 1
ATOM 823 N N . ALA A 1 94 ? 35.027 26.663 36.084 1.00 12.69 94 ALA A N 1
ATOM 824 C CA . ALA A 1 94 ? 36.342 27.276 36.007 1.00 12.76 94 ALA A CA 1
ATOM 825 C C . ALA A 1 94 ? 36.313 28.541 35.141 1.00 14.35 94 ALA A C 1
ATOM 826 O O . ALA A 1 94 ? 37.020 29.515 35.420 1.00 13.58 94 ALA A O 1
ATOM 829 N N . VAL A 1 95 ? 35.505 28.535 34.087 1.00 13.18 95 VAL A N 1
ATOM 830 C CA . VAL A 1 95 ? 35.409 29.719 33.235 1.00 13.55 95 VAL A CA 1
ATOM 831 C C . VAL A 1 95 ? 34.727 30.878 34.005 1.00 12.59 95 VAL A C 1
ATOM 832 O O . VAL A 1 95 ? 35.194 32.034 33.990 1.00 11.53 95 VAL A O 1
ATOM 837 N N . ILE A 1 96 ? 33.633 30.547 34.690 1.00 13.35 96 ILE A N 1
ATOM 838 C CA . ILE A 1 96 ? 32.863 31.519 35.464 1.00 12.59 96 ILE A CA 1
ATOM 839 C C . ILE A 1 96 ? 33.757 32.162 36.519 1.00 13.51 96 ILE A C 1
ATOM 840 O O . ILE A 1 96 ? 33.781 33.389 36.661 1.00 12.14 96 ILE A O 1
ATOM 846 N N . ALA A 1 97 ? 34.510 31.321 37.233 1.00 13.43 97 ALA A N 1
ATOM 847 C CA . ALA A 1 97 ? 35.414 31.783 38.281 1.00 13.40 97 ALA A CA 1
ATOM 848 C C . ALA A 1 97 ? 36.453 32.759 37.740 1.00 12.5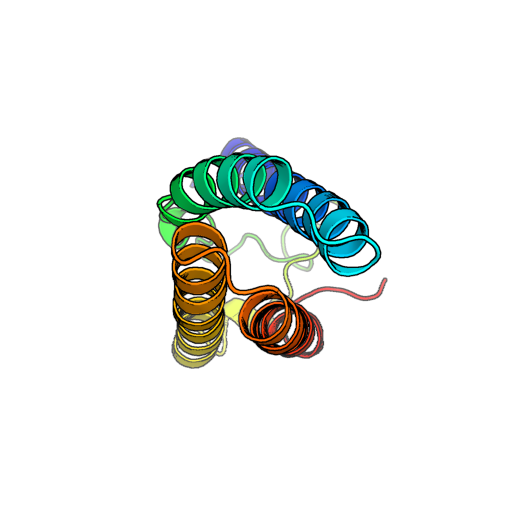5 97 ALA A C 1
ATOM 849 O O . ALA A 1 97 ? 36.729 33.786 38.358 1.00 14.03 97 ALA A O 1
ATOM 852 N N . ALA A 1 98 ? 36.977 32.468 36.552 1.00 13.82 98 ALA A N 1
ATOM 853 C CA . ALA A 1 98 ? 37.990 33.298 35.912 1.00 14.03 98 ALA A CA 1
ATOM 854 C C . ALA A 1 98 ? 37.413 34.642 35.518 1.00 14.79 98 ALA A C 1
ATOM 855 O O . ALA A 1 98 ? 38.033 35.681 35.723 1.00 14.22 98 ALA A O 1
ATOM 858 N N . ALA A 1 99 ? 36.212 34.616 34.955 1.00 14.83 99 ALA A N 1
ATOM 859 C CA . ALA A 1 99 ? 35.532 35.839 34.544 1.00 15.15 99 ALA A CA 1
ATOM 860 C C . ALA A 1 99 ? 35.264 36.721 35.768 1.00 15.50 99 ALA A C 1
ATOM 861 O O . ALA A 1 99 ? 35.491 37.931 35.754 1.00 17.18 99 ALA A O 1
ATOM 864 N N . ASN A 1 100 ? 34.821 36.095 36.847 1.00 16.01 100 ASN A N 1
ATOM 865 C CA . ASN A 1 100 ? 34.524 36.833 38.058 1.00 18.28 100 ASN A CA 1
ATOM 866 C C . ASN A 1 100 ? 35.770 37.39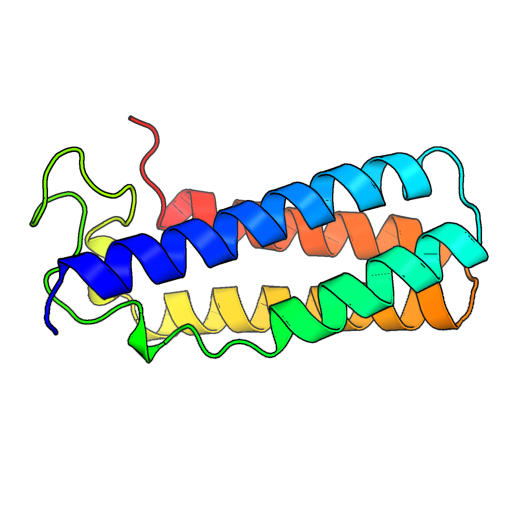1 38.700 1.00 18.69 100 ASN A C 1
ATOM 867 O O . ASN A 1 100 ? 35.711 38.396 39.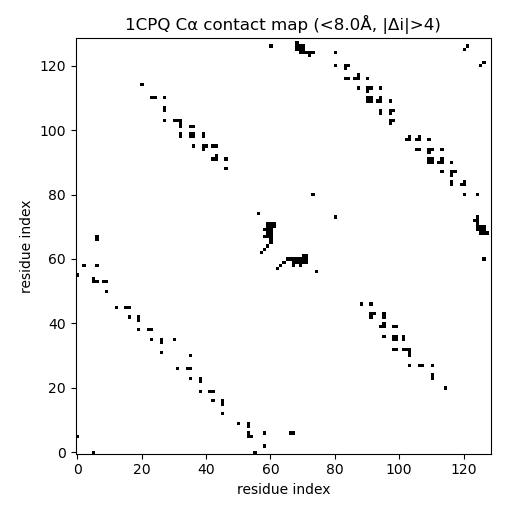395 1.00 21.18 100 ASN A O 1
ATOM 875 N N . ALA A 1 101 ? 36.906 36.760 38.443 1.00 18.25 101 ALA A N 1
ATOM 876 C CA . ALA A 1 101 ? 38.170 37.241 38.978 1.00 19.60 101 ALA A CA 1
ATOM 877 C C . ALA A 1 101 ? 38.742 38.356 38.073 1.00 21.06 101 ALA A C 1
ATOM 878 O O . ALA A 1 101 ? 39.644 39.106 38.475 1.00 23.59 101 ALA A O 1
ATOM 881 N N . GLY A 1 102 ? 38.189 38.490 36.868 1.00 21.23 102 GLY A N 1
ATOM 882 C CA . GLY A 1 102 ? 38.656 39.504 35.929 1.00 19.74 102 GLY A CA 1
ATOM 883 C C . GLY A 1 102 ? 40.013 39.165 35.333 1.00 20.02 102 GLY A C 1
ATOM 884 O O . GLY A 1 102 ? 40.723 40.037 34.837 1.00 20.96 102 GLY A O 1
ATOM 886 N N . ASP A 1 103 ? 40.356 37.883 35.346 1.00 19.02 103 ASP A N 1
ATOM 887 C CA . ASP A 1 103 ? 41.632 37.413 34.845 1.00 18.46 103 ASP A CA 1
ATOM 888 C C . ASP A 1 103 ? 41.476 36.960 33.391 1.00 18.86 103 ASP A C 1
ATOM 889 O O . ASP A 1 103 ? 40.894 35.901 33.131 1.00 18.96 103 ASP A O 1
ATOM 895 N N . GLY A 1 104 ? 41.986 37.764 32.455 1.00 17.05 104 GLY A N 1
ATOM 896 C CA . GLY A 1 104 ? 41.901 37.446 31.037 1.00 17.12 104 GLY A CA 1
ATOM 897 C C . GLY A 1 104 ? 42.631 36.174 30.625 1.00 19.57 104 GLY A C 1
ATOM 898 O O . GLY A 1 104 ? 42.079 35.327 29.899 1.00 18.16 104 GLY A O 1
ATOM 900 N N . ALA A 1 105 ? 43.868 36.017 31.097 1.00 18.56 105 ALA A N 1
ATOM 901 C CA . ALA A 1 105 ? 44.651 34.833 30.760 1.00 18.76 105 ALA A CA 1
ATOM 902 C C . ALA A 1 105 ? 43.999 33.552 31.305 1.00 17.64 105 ALA A C 1
ATOM 903 O O . ALA A 1 105 ? 43.972 32.519 30.618 1.00 17.65 105 ALA A O 1
ATOM 906 N N . ALA A 1 106 ? 43.449 33.620 32.517 1.00 15.11 106 ALA A N 1
ATOM 907 C CA . ALA A 1 106 ? 42.792 32.460 33.106 1.00 16.01 106 ALA A CA 1
ATOM 908 C C . ALA A 1 106 ? 41.492 32.180 32.351 1.00 16.93 106 ALA A C 1
ATOM 909 O O . ALA A 1 106 ? 41.127 31.025 32.131 1.00 16.61 106 ALA A O 1
ATOM 912 N N . PHE A 1 107 ? 40.806 33.241 31.942 1.00 16.47 107 PHE A N 1
ATOM 913 C CA . PHE A 1 107 ? 39.555 33.092 31.205 1.00 16.47 107 PHE A CA 1
ATOM 914 C C . PHE A 1 107 ? 39.778 32.356 29.878 1.00 17.63 107 PHE A C 1
ATOM 915 O O . PHE A 1 107 ? 39.063 31.392 29.562 1.00 17.73 107 PHE A O 1
ATOM 924 N N . GLY A 1 108 ? 40.762 32.810 29.105 1.00 16.23 108 GLY A N 1
ATOM 925 C CA . GLY A 1 108 ? 41.055 32.175 27.831 1.00 15.19 108 GLY A CA 1
ATOM 926 C C . GLY A 1 108 ? 41.408 30.705 27.975 1.00 15.60 108 GLY A C 1
ATOM 927 O O . GLY A 1 108 ? 40.858 29.851 27.274 1.00 14.62 108 GLY A O 1
ATOM 929 N N . ALA A 1 109 ? 42.324 30.405 28.896 1.00 16.01 109 ALA A N 1
ATOM 930 C CA . ALA A 1 109 ? 42.758 29.036 29.152 1.00 14.52 109 ALA A CA 1
ATOM 931 C C . ALA A 1 109 ? 41.580 28.146 29.576 1.00 15.63 109 ALA A C 1
ATOM 932 O O . ALA A 1 109 ? 41.444 27.009 29.117 1.00 16.25 109 ALA A O 1
ATOM 935 N N . ALA A 1 110 ? 40.725 28.665 30.451 1.00 14.05 110 ALA A N 1
ATOM 936 C CA . ALA A 1 110 ? 39.566 27.912 30.914 1.00 12.51 110 ALA A CA 1
ATOM 937 C C . ALA A 1 110 ? 38.581 27.672 29.768 1.00 14.39 110 ALA A C 1
ATOM 938 O O . ALA A 1 110 ? 37.985 26.587 29.676 1.00 14.78 110 ALA A O 1
ATOM 941 N N . LEU A 1 111 ? 38.402 28.677 28.905 1.00 12.28 111 LEU A N 1
ATOM 942 C CA . LEU A 1 111 ? 37.497 28.552 27.767 1.00 12.92 111 LEU A CA 1
ATOM 943 C C . LEU A 1 111 ? 37.900 27.395 26.836 1.00 12.65 111 LEU A C 1
ATOM 944 O O . LEU A 1 111 ? 37.047 26.659 26.339 1.00 12.70 111 LEU A O 1
ATOM 950 N N . GLN A 1 112 ? 39.199 27.219 26.628 1.00 12.43 112 GLN A N 1
ATOM 951 C CA . GLN A 1 112 ? 39.709 26.128 25.793 1.00 15.27 112 GLN A CA 1
ATOM 952 C C . GLN A 1 112 ? 39.261 24.804 26.405 1.00 14.12 112 GLN A C 1
ATOM 953 O O . GLN A 1 112 ? 38.714 23.951 25.702 1.00 13.15 112 GLN A O 1
ATOM 962 N N . LYS A 1 113 ? 39.448 24.663 27.721 1.00 13.85 113 LYS A N 1
ATOM 963 C CA . LYS A 1 113 ? 39.053 23.445 28.441 1.00 14.60 113 LYS A CA 1
ATOM 964 C C . LYS A 1 113 ? 37.563 23.157 28.271 1.00 14.21 113 LYS A C 1
ATOM 965 O O . LYS A 1 113 ? 37.180 22.012 28.049 1.00 13.42 113 LYS A O 1
ATOM 975 N N . LEU A 1 114 ? 36.727 24.185 28.417 1.00 12.86 114 LEU A N 1
ATOM 976 C CA . LEU A 1 114 ? 35.284 24.014 28.262 1.00 10.44 114 LEU A CA 1
ATOM 977 C C . LEU A 1 114 ? 34.993 23.528 26.845 1.00 9.32 114 LEU A C 1
ATOM 978 O O . LEU A 1 114 ? 34.293 22.549 26.673 1.00 10.13 114 LEU A O 1
ATOM 984 N N . GLY A 1 115 ? 35.599 24.157 25.845 1.00 11.02 115 GLY A N 1
ATOM 985 C CA . GLY A 1 115 ? 35.407 23.736 24.461 1.00 8.84 115 GLY A CA 1
ATOM 986 C C . GLY A 1 115 ? 35.740 22.266 24.278 1.00 9.00 115 GLY A C 1
ATOM 987 O O . GLY A 1 115 ? 35.026 21.545 23.583 1.00 9.68 115 GLY A O 1
ATOM 989 N N . GLY A 1 116 ? 36.820 21.811 24.905 1.00 10.40 116 GLY A N 1
ATOM 990 C CA . GLY A 1 116 ? 37.209 20.411 24.812 1.00 13.01 116 GLY A CA 1
ATOM 991 C C . GLY A 1 116 ? 36.144 19.448 25.337 1.00 14.81 116 GLY A C 1
ATOM 992 O O . GLY A 1 116 ? 35.972 18.341 24.800 1.00 15.00 116 GLY A O 1
ATOM 994 N N . THR A 1 117 ? 35.408 19.858 26.373 1.00 12.80 117 THR A N 1
ATOM 995 C CA . THR A 1 117 ? 34.372 19.001 26.927 1.00 13.20 117 THR A CA 1
ATOM 996 C C . THR A 1 117 ? 33.168 18.886 25.988 1.00 13.15 117 THR A C 1
ATOM 997 O O . THR A 1 117 ? 32.494 17.853 25.981 1.00 13.50 117 THR A O 1
ATOM 1003 N N . CYS A 1 118 ? 32.904 19.920 25.186 1.00 12.41 118 CYS A N 1
ATOM 1004 C CA . CYS A 1 118 ? 31.802 19.866 24.220 1.00 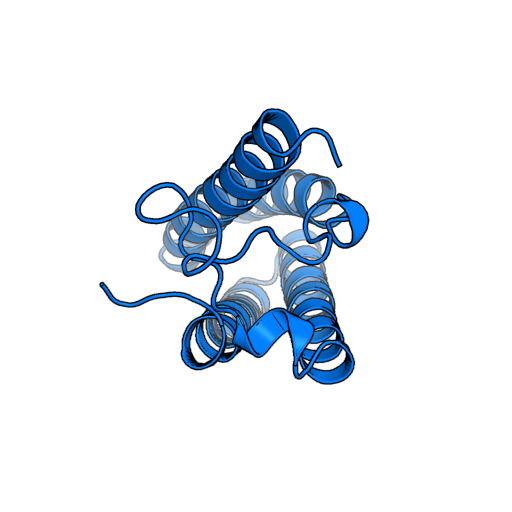12.40 118 CYS A CA 1
ATOM 1005 C C . CYS A 1 118 ? 32.182 18.810 23.195 1.00 15.11 118 CYS A C 1
ATOM 1006 O O . CYS A 1 118 ? 31.404 17.907 22.892 1.00 15.57 118 CYS A O 1
ATOM 1010 N N . LYS A 1 119 ? 33.404 18.923 22.672 1.00 14.39 119 LYS A N 1
ATOM 1011 C CA . LYS A 1 119 ? 33.898 17.991 21.661 1.00 14.93 119 LYS A CA 1
ATOM 1012 C C . LYS A 1 119 ? 33.972 16.559 22.155 1.00 14.02 119 LYS A C 1
ATOM 1013 O O . LYS A 1 119 ? 33.511 15.651 21.466 1.00 15.01 119 LYS A O 1
ATOM 1023 N N . ALA A 1 120 ? 34.523 16.356 23.349 1.00 12.48 120 ALA A N 1
ATOM 1024 C CA . ALA A 1 120 ? 34.636 15.009 23.908 1.00 12.97 120 ALA A CA 1
ATOM 1025 C C . ALA A 1 120 ? 33.279 14.265 23.909 1.00 14.66 120 ALA A C 1
ATOM 1026 O O . ALA A 1 120 ? 33.200 13.081 23.544 1.00 14.22 120 ALA A O 1
ATOM 1029 N N . CYS A 1 121 ? 32.209 14.956 24.304 1.00 12.75 121 CYS A N 1
ATOM 1030 C CA . CYS A 1 121 ? 30.912 14.319 24.329 1.00 13.78 121 CYS A CA 1
ATOM 1031 C C . CYS A 1 121 ? 30.327 14.175 22.922 1.00 15.03 121 CYS A C 1
ATOM 1032 O O . CYS A 1 121 ? 29.774 13.128 22.576 1.00 14.31 121 CYS A O 1
ATOM 1036 N N . HIS A 1 122 ? 30.460 15.217 22.108 1.00 14.27 122 HIS A N 1
ATOM 1037 C CA . HIS A 1 122 ? 29.930 15.181 20.755 1.00 15.68 122 HIS A CA 1
ATOM 1038 C C . HIS A 1 122 ? 30.491 14.028 19.927 1.00 17.71 122 HIS A C 1
ATOM 1039 O O . HIS A 1 122 ? 29.727 13.333 19.234 1.00 18.05 122 HIS A O 1
ATOM 1048 N N . ASP A 1 123 ? 31.792 13.774 20.085 1.00 17.58 123 ASP A N 1
ATOM 1049 C CA . ASP A 1 123 ? 32.498 12.725 19.357 1.00 17.02 123 ASP A CA 1
ATOM 1050 C C . ASP A 1 123 ? 31.944 11.334 19.553 1.00 16.83 123 ASP A C 1
ATOM 1051 O O . ASP A 1 123 ? 31.989 10.516 18.645 1.00 18.25 123 ASP A O 1
ATOM 1057 N N . ASP A 1 124 ? 31.418 11.059 20.732 1.00 16.59 124 ASP A N 1
ATOM 1058 C CA . ASP A 1 124 ? 30.877 9.739 21.019 1.00 17.38 124 ASP A CA 1
ATOM 1059 C C . ASP A 1 124 ? 29.365 9.650 20.966 1.00 16.64 124 ASP A C 1
ATOM 1060 O O . ASP A 1 124 ? 28.822 8.634 20.557 1.00 18.34 124 ASP A O 1
ATOM 1066 N N . TYR A 1 125 ? 28.690 10.733 21.331 1.00 15.65 125 TYR A N 1
ATOM 1067 C CA . TYR A 1 125 ? 27.231 10.711 21.470 1.00 15.61 125 TYR A CA 1
ATOM 1068 C C . TYR A 1 125 ? 26.339 11.562 20.588 1.00 15.65 125 TYR A C 1
ATOM 1069 O O . TYR A 1 125 ? 25.121 11.519 20.741 1.00 14.76 125 TYR A O 1
ATOM 1080 N N . ARG A 1 126 ? 26.921 12.340 19.686 1.00 18.56 126 ARG A N 1
ATOM 1081 C CA . ARG A 1 126 ? 26.112 13.182 18.817 1.00 20.68 126 ARG A CA 1
ATOM 1082 C C . ARG A 1 126 ? 26.313 12.779 17.364 1.00 25.90 126 ARG A C 1
ATOM 1083 O O . ARG A 1 126 ? 27.448 12.581 16.928 1.00 24.36 126 ARG A O 1
ATOM 1097 N N . GLU A 1 127 ? 25.203 12.663 16.632 1.00 31.40 127 GLU A N 1
ATOM 1098 C CA . GLU A 1 127 ? 25.193 12.298 15.216 1.00 38.97 127 GLU A CA 1
ATOM 1099 C C . GLU A 1 127 ? 25.901 13.310 14.333 1.00 44.44 127 GLU A C 1
ATOM 1100 O O . GLU A 1 127 ? 25.709 14.519 14.469 1.00 42.72 127 GLU A O 1
ATOM 1107 N N . GLU A 1 128 ? 26.670 12.788 13.385 1.00 52.99 128 GLU A N 1
ATOM 1108 C CA . GLU A 1 128 ? 27.397 13.593 12.409 1.00 60.72 128 GLU A CA 1
ATOM 1109 C C . GLU A 1 128 ? 26.784 13.222 11.052 1.00 63.87 128 GLU A C 1
ATOM 1110 O O . GLU A 1 128 ? 27.483 12.800 10.132 1.00 64.93 128 GLU A O 1
ATOM 1117 N N . ASP A 1 129 ? 25.461 13.356 10.962 1.00 68.39 129 ASP A N 1
ATOM 1118 C CA . ASP A 1 129 ? 24.703 13.008 9.758 1.00 72.24 129 ASP A CA 1
ATOM 1119 C C . ASP A 1 129 ? 24.195 14.226 8.980 1.00 74.04 129 ASP A C 1
ATOM 1120 O O . ASP A 1 129 ? 23.876 14.067 7.776 1.00 74.32 129 ASP A O 1
#